Protein AF-A0A3B0CAL0-F1 (afdb_monomer_lite)

Sequence (131 aa):
MREYIKNNPVKLFFILTFIISWSGILMVANQTGIPASTEQFDKLLPIAMIPYLLGPSIAGFIMIGLTQGKKGFNELFRKLSKWRLGSSIYLITIFTVPILSFVALFILYQFSEVYIPDIVTTNDKTALILS

Structure (mmCIF, N/CA/C/O backbone):
data_AF-A0A3B0CAL0-F1
#
_entry.id   AF-A0A3B0CAL0-F1
#
loop_
_atom_site.group_PDB
_atom_site.id
_atom_site.type_symbol
_atom_site.label_atom_id
_atom_site.label_alt_id
_atom_site.label_comp_id
_atom_site.label_asym_id
_atom_site.label_entity_id
_atom_site.label_seq_id
_atom_site.pdbx_PDB_ins_code
_atom_site.Cartn_x
_atom_site.Cartn_y
_atom_site.Cartn_z
_atom_site.occupancy
_atom_site.B_iso_or_equiv
_atom_site.auth_seq_id
_atom_site.auth_comp_id
_atom_site.auth_asym_id
_atom_site.auth_atom_id
_atom_site.pdbx_PDB_model_num
ATOM 1 N N . MET A 1 1 ? -19.451 18.453 9.086 1.00 74.06 1 MET A N 1
ATOM 2 C CA . MET A 1 1 ? -18.200 17.791 8.629 1.00 74.06 1 MET A CA 1
ATOM 3 C C . MET A 1 1 ? -17.906 16.483 9.370 1.00 74.06 1 MET A C 1
ATOM 5 O O . MET A 1 1 ? -17.804 15.461 8.708 1.00 74.06 1 MET A O 1
ATOM 9 N N . ARG A 1 2 ? -17.822 16.459 10.713 1.00 80.19 2 ARG A N 1
ATOM 10 C CA . ARG A 1 2 ? -17.550 15.216 11.474 1.00 80.19 2 ARG A CA 1
ATOM 11 C C . ARG A 1 2 ? -18.572 14.089 11.256 1.00 80.19 2 ARG A C 1
ATOM 13 O O . ARG A 1 2 ? -18.163 12.942 11.124 1.00 80.19 2 ARG A O 1
ATOM 20 N N . GLU A 1 3 ? -19.867 14.396 11.187 1.00 87.69 3 GLU A N 1
ATOM 21 C CA . GLU A 1 3 ? -20.905 13.381 10.925 1.00 87.69 3 GLU A CA 1
ATOM 22 C C . GLU A 1 3 ? -20.784 12.756 9.535 1.00 87.69 3 GLU A C 1
ATOM 24 O O . GLU A 1 3 ? -20.837 11.539 9.401 1.00 87.69 3 GLU A O 1
ATOM 29 N N . TYR A 1 4 ? -20.521 13.565 8.506 1.00 91.19 4 TYR A N 1
ATOM 30 C CA . TYR A 1 4 ? -20.331 13.060 7.145 1.00 91.19 4 TYR A CA 1
ATOM 31 C C . TYR A 1 4 ? -19.169 12.062 7.058 1.00 91.19 4 TYR A C 1
ATOM 33 O O . TYR A 1 4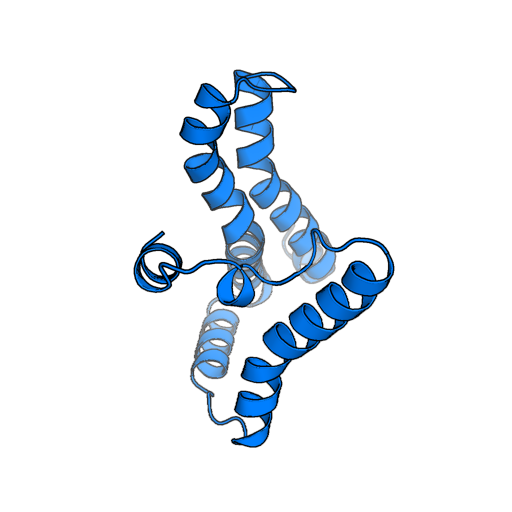 ? -19.300 11.027 6.405 1.00 91.19 4 TYR A O 1
ATOM 41 N N . ILE A 1 5 ? -18.064 12.342 7.762 1.00 91.19 5 ILE A N 1
ATOM 42 C CA . ILE A 1 5 ? -16.898 11.451 7.815 1.00 91.19 5 ILE A CA 1
ATOM 43 C C . ILE A 1 5 ? -17.254 10.112 8.463 1.00 91.19 5 ILE A C 1
ATOM 45 O O . ILE A 1 5 ? -16.875 9.059 7.955 1.00 91.19 5 ILE A O 1
ATOM 49 N N . LYS A 1 6 ? -18.014 10.147 9.562 1.00 87.75 6 LYS A N 1
ATOM 50 C CA . LYS A 1 6 ? -18.453 8.939 10.272 1.00 87.75 6 LYS A CA 1
ATOM 51 C C . LYS A 1 6 ? -19.462 8.109 9.481 1.00 87.75 6 LYS A C 1
ATOM 53 O O . LYS A 1 6 ? -19.441 6.891 9.601 1.00 87.75 6 LYS A O 1
ATOM 58 N N . ASN A 1 7 ? -20.292 8.751 8.662 1.00 94.19 7 ASN A N 1
ATOM 59 C CA . ASN A 1 7 ? -21.309 8.076 7.854 1.00 94.19 7 ASN A CA 1
ATOM 60 C C . ASN A 1 7 ? -20.760 7.546 6.518 1.00 94.19 7 ASN A C 1
ATOM 62 O O . ASN A 1 7 ? -21.387 6.693 5.902 1.00 94.19 7 ASN A O 1
ATOM 66 N N . ASN A 1 8 ? -19.592 8.023 6.066 1.00 95.50 8 ASN A N 1
ATOM 67 C CA . ASN A 1 8 ? -18.990 7.638 4.782 1.00 95.50 8 ASN A CA 1
ATOM 68 C C . ASN A 1 8 ? -17.501 7.228 4.878 1.00 95.50 8 ASN A C 1
ATOM 70 O O . ASN A 1 8 ? -16.710 7.620 4.012 1.00 95.50 8 ASN A O 1
ATOM 74 N N . PRO A 1 9 ? -17.069 6.449 5.889 1.00 93.62 9 PRO A N 1
ATOM 75 C CA . PRO A 1 9 ? -15.649 6.230 6.160 1.00 93.62 9 PRO A CA 1
ATOM 76 C C . PRO A 1 9 ? -14.942 5.480 5.026 1.00 93.62 9 PRO A C 1
ATOM 78 O O . PRO A 1 9 ? -13.819 5.819 4.671 1.00 93.62 9 PRO A O 1
ATOM 81 N N . VAL A 1 10 ? -15.619 4.509 4.406 1.00 95.94 10 VAL A N 1
ATOM 82 C CA . VAL A 1 10 ? -15.065 3.711 3.301 1.00 95.94 10 VAL A CA 1
ATOM 83 C C . VAL A 1 10 ? -14.882 4.560 2.044 1.00 95.94 10 VAL A C 1
ATOM 85 O O . VAL A 1 10 ? -13.811 4.562 1.445 1.00 95.94 10 VAL A O 1
ATOM 88 N N . LYS A 1 11 ? -15.904 5.337 1.667 1.00 97.38 11 LYS A N 1
ATOM 89 C CA . LYS A 1 11 ? -15.839 6.220 0.494 1.00 97.38 11 LYS A CA 1
ATOM 90 C C . LYS A 1 11 ? -14.708 7.239 0.636 1.00 97.38 11 LYS A C 1
ATOM 92 O O . LYS A 1 11 ? -13.930 7.430 -0.292 1.00 97.38 11 LYS A O 1
ATOM 97 N N . LEU A 1 12 ? -14.605 7.876 1.801 1.00 97.25 12 LEU A N 1
ATOM 98 C CA . LEU A 1 12 ? -13.563 8.867 2.065 1.00 97.25 12 LEU A CA 1
ATOM 99 C C . LEU A 1 12 ? -12.168 8.254 2.127 1.00 97.25 12 LEU A C 1
ATOM 101 O O . LEU A 1 12 ? -11.232 8.878 1.637 1.00 97.25 12 LEU A O 1
ATOM 105 N N . PHE A 1 13 ? -12.036 7.039 2.664 1.00 97.56 13 PHE A N 1
ATOM 106 C CA . PHE A 1 13 ? -10.787 6.288 2.607 1.00 97.56 13 PHE A CA 1
ATOM 107 C C . PHE A 1 13 ? -10.317 6.118 1.159 1.00 97.56 13 PHE A C 1
ATOM 109 O O . PHE A 1 13 ? -9.223 6.563 0.837 1.00 97.56 13 PHE A O 1
ATOM 116 N N . PHE A 1 14 ? -11.158 5.579 0.270 1.00 97.81 14 PHE A N 1
ATOM 117 C CA . PHE A 1 14 ? -10.768 5.364 -1.128 1.00 97.81 14 PHE A CA 1
ATOM 118 C C . PHE A 1 14 ? -10.461 6.664 -1.874 1.00 97.81 14 PHE A C 1
ATOM 120 O O . PHE A 1 14 ? -9.505 6.703 -2.643 1.00 97.81 14 PHE A O 1
ATOM 127 N N . ILE A 1 15 ? -11.219 7.737 -1.624 1.00 97.75 15 ILE A N 1
ATOM 128 C CA . ILE A 1 15 ? -10.936 9.056 -2.209 1.00 97.75 15 ILE A CA 1
ATOM 129 C C . ILE A 1 15 ? -9.562 9.562 -1.753 1.00 97.75 15 ILE A C 1
ATOM 131 O O . ILE A 1 15 ? -8.760 9.980 -2.584 1.00 97.75 15 ILE A O 1
ATOM 135 N N . LEU A 1 16 ? -9.267 9.501 -0.451 1.00 97.56 16 LEU A N 1
ATOM 136 C CA . LEU A 1 16 ? -7.970 9.918 0.087 1.00 97.56 16 LEU A CA 1
ATOM 137 C C . LEU A 1 16 ? -6.832 9.049 -0.448 1.00 97.56 16 LEU A C 1
ATOM 139 O O . LEU A 1 16 ? -5.813 9.586 -0.869 1.00 97.56 16 LEU A O 1
ATOM 143 N N . THR A 1 17 ? -7.008 7.728 -0.469 1.00 97.88 17 THR A N 1
ATOM 144 C CA . THR A 1 17 ? -6.031 6.796 -1.037 1.00 97.88 17 THR A CA 1
ATOM 145 C C . THR A 1 17 ? -5.748 7.129 -2.491 1.00 97.88 17 THR A C 1
ATOM 147 O O . THR A 1 17 ? -4.586 7.235 -2.857 1.00 97.88 17 THR A O 1
ATOM 150 N N . PHE A 1 18 ? -6.782 7.353 -3.303 1.00 96.88 18 PHE A N 1
ATOM 151 C CA . PHE A 1 18 ? -6.612 7.705 -4.708 1.00 96.88 18 PHE A CA 1
ATOM 152 C C . PHE A 1 18 ? -5.820 9.005 -4.864 1.00 96.88 18 PHE A C 1
ATOM 154 O O . PHE A 1 18 ? -4.811 9.024 -5.561 1.00 96.88 18 PHE A O 1
ATOM 161 N N . ILE A 1 19 ? -6.224 10.068 -4.164 1.00 96.62 19 ILE A N 1
ATOM 162 C CA . ILE A 1 19 ? -5.553 11.372 -4.240 1.00 96.62 19 ILE A CA 1
ATOM 163 C C . ILE A 1 19 ? -4.082 11.254 -3.831 1.00 96.62 19 ILE A C 1
ATOM 165 O O . ILE A 1 19 ? -3.211 11.762 -4.534 1.00 96.62 19 ILE A O 1
ATOM 169 N N . ILE A 1 20 ? -3.790 10.572 -2.720 1.00 96.31 20 ILE A N 1
ATOM 170 C CA . ILE A 1 20 ? -2.418 10.441 -2.226 1.00 96.31 20 ILE A CA 1
ATOM 171 C C . ILE A 1 20 ? -1.612 9.550 -3.171 1.00 96.31 20 ILE A C 1
ATOM 173 O O . ILE A 1 20 ? -0.587 10.000 -3.671 1.00 96.31 20 ILE A O 1
ATOM 177 N N . SER A 1 21 ? -2.079 8.340 -3.485 1.00 95.62 21 SER A N 1
ATOM 178 C CA . SER A 1 21 ? -1.329 7.392 -4.317 1.00 95.62 21 SER A CA 1
ATOM 179 C C . SER A 1 21 ? -1.031 7.920 -5.715 1.00 95.62 21 SER A C 1
ATOM 181 O O . SER A 1 21 ? 0.053 7.680 -6.240 1.00 95.62 21 SER A O 1
ATOM 183 N N . TRP A 1 22 ? -1.954 8.670 -6.314 1.00 94.69 22 TRP A N 1
ATOM 184 C CA . TRP A 1 22 ? -1.749 9.215 -7.654 1.00 94.69 22 TRP A CA 1
ATOM 185 C C . TRP A 1 22 ? -0.969 10.528 -7.670 1.00 94.69 22 TRP A C 1
ATOM 187 O O . TRP A 1 22 ? -0.413 10.871 -8.708 1.00 94.69 22 TRP A O 1
ATOM 197 N N . SER A 1 23 ? -0.868 11.245 -6.546 1.00 92.81 23 SER A N 1
ATOM 198 C CA . SER A 1 23 ? -0.214 12.562 -6.504 1.00 92.81 23 SER A CA 1
ATOM 199 C C . SER A 1 23 ? 1.224 12.553 -7.036 1.00 92.81 23 SER A C 1
ATOM 201 O O . SER A 1 23 ? 1.573 13.417 -7.836 1.00 92.81 23 SER A O 1
ATOM 203 N N . GLY A 1 24 ? 2.037 11.561 -6.657 1.00 87.69 24 GLY A N 1
ATOM 204 C CA . GLY A 1 24 ? 3.431 11.460 -7.099 1.00 87.69 24 GLY A CA 1
ATOM 205 C C . GLY A 1 24 ? 3.556 11.200 -8.597 1.00 87.69 24 GLY A C 1
ATOM 206 O O . GLY A 1 24 ? 4.294 11.898 -9.286 1.00 87.69 24 GLY A O 1
ATOM 207 N N . ILE A 1 25 ? 2.783 10.241 -9.115 1.00 86.44 25 ILE A N 1
ATOM 208 C CA . ILE A 1 25 ? 2.778 9.900 -10.545 1.00 86.44 25 ILE A CA 1
ATOM 209 C C . ILE A 1 25 ? 2.274 11.083 -11.376 1.00 86.44 25 ILE A C 1
ATOM 211 O O . ILE A 1 25 ? 2.884 11.420 -12.386 1.00 86.44 25 ILE A O 1
ATOM 215 N N . LEU A 1 26 ? 1.200 11.749 -10.942 1.00 89.00 26 LEU A N 1
ATOM 216 C CA . LEU A 1 26 ? 0.642 12.906 -11.644 1.00 89.00 26 LEU A CA 1
ATOM 217 C C . LEU A 1 26 ? 1.589 14.113 -11.614 1.00 89.00 26 LEU A C 1
ATOM 219 O O . LEU A 1 26 ? 1.697 14.816 -12.615 1.00 89.00 26 LEU A O 1
ATOM 223 N N . MET A 1 27 ? 2.309 14.338 -10.510 1.00 87.62 27 MET A N 1
ATOM 224 C CA . MET A 1 27 ? 3.346 15.373 -10.443 1.00 87.62 27 MET A CA 1
ATOM 225 C C . MET A 1 27 ? 4.478 15.105 -11.433 1.00 87.62 27 MET A C 1
ATOM 227 O O . MET A 1 27 ? 4.868 16.020 -12.157 1.00 87.62 27 MET A O 1
ATOM 231 N N . VAL A 1 28 ? 4.981 13.868 -11.488 1.00 85.44 28 VAL A N 1
ATOM 232 C CA . VAL A 1 28 ? 6.040 13.493 -12.434 1.00 85.44 28 VAL A CA 1
ATOM 233 C C . VAL A 1 28 ? 5.546 13.624 -13.868 1.00 85.44 28 VAL A C 1
ATOM 235 O O . VAL A 1 28 ? 6.168 14.334 -14.651 1.00 85.44 28 VAL A O 1
ATOM 238 N N . ALA A 1 29 ? 4.385 13.052 -14.188 1.00 85.50 29 ALA A N 1
ATOM 239 C CA . ALA A 1 29 ? 3.790 13.136 -15.518 1.00 85.50 29 ALA A CA 1
ATOM 240 C C . ALA A 1 29 ? 3.580 14.585 -15.989 1.00 85.50 29 ALA A C 1
ATOM 242 O O . ALA A 1 29 ? 3.789 14.889 -17.160 1.00 85.50 29 ALA A O 1
ATOM 243 N N . ASN A 1 30 ? 3.213 15.494 -15.083 1.00 85.75 30 ASN A N 1
ATOM 244 C CA . ASN A 1 30 ? 3.083 16.915 -15.397 1.00 85.75 30 ASN A CA 1
ATOM 245 C C . ASN A 1 30 ? 4.433 17.592 -15.702 1.00 85.75 30 ASN A C 1
ATOM 247 O O . ASN A 1 30 ? 4.474 18.533 -16.488 1.00 85.75 30 ASN A O 1
ATOM 251 N N . GLN A 1 31 ? 5.530 17.149 -15.082 1.00 83.94 31 GLN A N 1
ATOM 252 C CA . GLN A 1 31 ? 6.866 17.724 -15.287 1.00 83.94 31 GLN A CA 1
ATOM 253 C C . GLN A 1 31 ? 7.586 17.148 -16.510 1.00 83.94 31 GLN A C 1
ATOM 255 O O . GLN A 1 31 ? 8.323 17.871 -17.175 1.00 83.94 31 GLN A O 1
ATOM 260 N N . THR A 1 32 ? 7.397 15.861 -16.797 1.00 83.88 32 THR A N 1
ATOM 261 C CA . THR A 1 32 ? 8.145 15.143 -17.843 1.00 83.88 32 THR A CA 1
ATOM 262 C C . THR A 1 32 ? 7.331 14.869 -19.103 1.00 83.88 32 THR A C 1
ATOM 264 O O . THR A 1 32 ? 7.898 14.463 -20.112 1.00 83.88 32 THR A O 1
ATOM 267 N N . GLY A 1 33 ? 6.012 15.071 -19.064 1.00 76.31 33 GLY A N 1
ATOM 268 C CA . GLY A 1 33 ? 5.108 14.646 -20.127 1.00 76.31 33 GLY A CA 1
ATOM 269 C C . GLY A 1 33 ? 4.873 13.132 -20.131 1.00 76.31 33 GLY A C 1
ATOM 270 O O . GLY A 1 33 ? 5.453 12.380 -19.343 1.00 76.31 33 GLY A O 1
ATOM 271 N N . ILE A 1 34 ? 3.982 12.686 -21.021 1.00 75.75 34 ILE A N 1
ATOM 272 C CA . ILE A 1 34 ? 3.671 11.269 -21.242 1.00 75.75 34 ILE A CA 1
ATOM 273 C C . ILE A 1 34 ? 3.876 10.965 -22.740 1.00 75.75 34 ILE A C 1
ATOM 275 O O . ILE A 1 34 ? 3.122 11.505 -23.551 1.00 75.75 34 ILE A O 1
ATOM 279 N N . PRO A 1 35 ? 4.846 10.108 -23.123 1.00 67.50 35 PRO A N 1
ATOM 280 C CA . PRO A 1 35 ? 5.798 9.408 -22.258 1.00 67.50 35 PRO A CA 1
ATOM 281 C C . PRO A 1 35 ? 6.973 10.303 -21.825 1.00 67.50 35 PRO A C 1
ATOM 283 O O . PRO A 1 35 ? 7.473 11.110 -22.604 1.00 67.50 35 PRO A O 1
ATOM 286 N N . ALA A 1 36 ? 7.427 10.123 -20.583 1.00 72.81 36 ALA A N 1
ATOM 287 C CA . ALA A 1 36 ? 8.682 10.688 -20.091 1.00 72.81 36 ALA A CA 1
ATOM 288 C C . ALA A 1 36 ? 9.883 10.022 -20.786 1.00 72.81 36 ALA A C 1
ATOM 290 O O . ALA A 1 36 ? 9.782 8.865 -21.207 1.00 72.81 36 ALA A O 1
ATOM 291 N N . SER A 1 37 ? 11.035 10.698 -20.861 1.00 81.25 37 SER A N 1
ATOM 292 C CA . SER A 1 37 ? 12.272 10.009 -21.249 1.00 81.25 37 SER A CA 1
ATOM 293 C C . SER A 1 37 ? 12.687 9.002 -20.169 1.00 81.25 37 SER A C 1
ATOM 295 O O . SER A 1 37 ? 12.418 9.207 -18.983 1.00 81.25 37 SER A O 1
ATOM 297 N N . THR A 1 38 ? 13.362 7.922 -20.566 1.00 78.75 38 THR A N 1
ATOM 298 C CA . THR A 1 38 ? 13.781 6.841 -19.656 1.00 78.75 38 THR A CA 1
ATOM 299 C C . THR A 1 38 ? 14.636 7.369 -18.501 1.00 78.75 38 THR A C 1
ATOM 301 O O . THR A 1 38 ? 14.374 7.064 -17.345 1.00 78.75 38 THR A O 1
ATOM 304 N N . GLU A 1 39 ? 15.576 8.272 -18.795 1.00 82.12 39 GLU A N 1
ATOM 305 C CA . GLU A 1 39 ? 16.460 8.884 -17.793 1.00 82.12 39 GLU A CA 1
ATOM 306 C C . GLU A 1 39 ? 15.699 9.749 -16.770 1.00 82.12 39 GLU A C 1
ATOM 308 O O . GLU A 1 39 ? 15.986 9.727 -15.571 1.00 82.12 39 GLU A O 1
ATOM 313 N N . GLN A 1 40 ? 14.693 10.507 -17.223 1.00 78.25 40 GLN A N 1
ATOM 314 C CA . GLN A 1 40 ? 13.853 11.312 -16.332 1.00 78.25 40 GLN A CA 1
ATOM 315 C C . GLN A 1 40 ? 12.947 10.435 -15.470 1.00 78.25 40 GLN A C 1
ATOM 317 O O . GLN A 1 40 ? 12.746 10.730 -14.288 1.00 78.25 40 GLN A O 1
ATOM 322 N N . PHE A 1 41 ? 12.414 9.363 -16.054 1.00 76.12 41 PHE A N 1
ATOM 323 C CA . PHE A 1 41 ? 11.573 8.409 -15.353 1.00 76.12 41 PHE A CA 1
ATOM 324 C C . PHE A 1 41 ? 12.352 7.706 -14.240 1.00 76.12 41 PHE A C 1
ATOM 326 O O . PHE A 1 41 ? 11.919 7.756 -13.093 1.00 76.12 41 PHE A O 1
ATOM 333 N N . ASP A 1 42 ? 13.539 7.170 -14.528 1.00 82.12 42 ASP A N 1
ATOM 334 C CA . ASP A 1 42 ? 14.366 6.458 -13.544 1.00 82.12 42 ASP A CA 1
ATOM 335 C C . ASP A 1 42 ? 14.751 7.345 -12.354 1.00 82.12 42 ASP A C 1
ATOM 337 O O . ASP A 1 42 ? 14.745 6.909 -11.201 1.00 82.12 42 ASP A O 1
ATOM 341 N N . LYS A 1 43 ? 15.019 8.629 -12.608 1.00 86.25 43 LYS A N 1
ATOM 342 C CA . LYS A 1 43 ? 15.365 9.592 -11.558 1.00 86.25 43 LYS A CA 1
ATOM 343 C C . LYS A 1 43 ? 14.179 9.963 -10.665 1.00 86.25 43 LYS A C 1
ATOM 345 O O . LYS A 1 43 ? 14.360 10.194 -9.468 1.00 86.25 43 LYS A O 1
ATOM 350 N N . LEU A 1 44 ? 12.980 10.080 -11.233 1.00 84.38 44 LEU A N 1
ATOM 351 C CA . LEU A 1 44 ? 11.796 10.592 -10.533 1.00 84.38 44 LEU A CA 1
ATOM 352 C C . LEU A 1 44 ? 10.891 9.485 -9.979 1.00 84.38 44 LEU A C 1
ATOM 354 O O . LEU A 1 44 ? 10.125 9.736 -9.044 1.00 84.38 44 LEU A O 1
ATOM 358 N N . LEU A 1 45 ? 11.001 8.263 -10.502 1.00 83.19 45 LEU A N 1
ATOM 359 C CA . LEU A 1 45 ? 10.210 7.110 -10.088 1.00 83.19 45 LEU A CA 1
ATOM 360 C C . LEU A 1 45 ? 10.315 6.825 -8.583 1.00 83.19 45 LEU A C 1
ATOM 362 O O . LEU A 1 45 ? 9.261 6.669 -7.966 1.00 83.19 45 LEU A O 1
ATOM 366 N N . PRO A 1 46 ? 11.502 6.830 -7.937 1.00 87.31 46 PRO A N 1
ATOM 367 C CA . PRO A 1 46 ? 11.584 6.592 -6.496 1.00 87.31 46 PRO A CA 1
ATOM 368 C C . PRO A 1 46 ? 10.755 7.595 -5.686 1.00 87.31 46 PRO A C 1
ATOM 370 O O . PRO A 1 46 ? 10.082 7.220 -4.730 1.00 87.31 46 PRO A O 1
ATOM 373 N N . ILE A 1 47 ? 10.745 8.865 -6.104 1.00 84.88 47 ILE A N 1
ATOM 374 C CA . ILE A 1 47 ? 9.989 9.933 -5.440 1.00 84.88 47 ILE A CA 1
ATOM 375 C C . ILE A 1 47 ? 8.488 9.758 -5.687 1.00 84.88 47 ILE A C 1
ATOM 377 O O . ILE A 1 47 ? 7.700 9.870 -4.750 1.00 84.88 47 ILE A O 1
ATOM 381 N N . ALA A 1 48 ? 8.082 9.437 -6.919 1.00 87.12 48 ALA A N 1
ATOM 382 C CA . ALA A 1 48 ? 6.684 9.168 -7.257 1.00 87.12 48 ALA A CA 1
ATOM 383 C C . ALA A 1 48 ? 6.129 7.918 -6.557 1.00 87.12 48 ALA A C 1
ATOM 385 O O . ALA A 1 48 ? 4.939 7.865 -6.237 1.00 87.12 48 ALA A O 1
ATOM 386 N N . MET A 1 49 ? 6.985 6.930 -6.291 1.00 90.38 49 MET A N 1
ATOM 387 C CA . MET A 1 49 ? 6.610 5.678 -5.640 1.00 90.38 49 MET A CA 1
ATOM 388 C C . MET A 1 49 ? 6.307 5.838 -4.152 1.00 90.38 49 MET A C 1
ATOM 390 O O . MET A 1 49 ? 5.472 5.101 -3.636 1.00 90.38 49 MET A O 1
ATOM 394 N N . ILE A 1 50 ? 6.903 6.812 -3.455 1.00 92.31 50 ILE A N 1
ATOM 395 C CA . ILE A 1 50 ? 6.627 7.045 -2.027 1.00 92.31 50 ILE A CA 1
ATOM 396 C C . ILE A 1 50 ? 5.125 7.258 -1.766 1.00 92.31 50 ILE A C 1
ATOM 398 O O . ILE A 1 50 ? 4.538 6.471 -1.019 1.00 92.31 50 ILE A O 1
ATOM 402 N N . PRO A 1 51 ? 4.459 8.270 -2.356 1.00 92.44 51 PRO A N 1
ATOM 403 C CA . PRO A 1 51 ? 3.033 8.463 -2.138 1.00 92.44 51 PRO A CA 1
ATOM 404 C C . PRO A 1 51 ? 2.206 7.332 -2.756 1.00 92.44 51 PRO A C 1
ATOM 406 O O . PRO A 1 51 ? 1.206 6.943 -2.158 1.00 92.44 51 PRO A O 1
ATOM 409 N N . TYR A 1 52 ? 2.637 6.751 -3.883 1.00 91.88 52 TYR A N 1
ATOM 410 C CA . TYR A 1 52 ? 1.963 5.615 -4.517 1.00 91.88 52 TYR A CA 1
ATOM 411 C C . TYR A 1 52 ? 1.821 4.421 -3.565 1.00 91.88 52 TYR A C 1
ATOM 413 O O . TYR A 1 52 ? 0.706 3.949 -3.328 1.00 91.88 52 TYR A O 1
ATOM 421 N N . LEU A 1 53 ? 2.933 3.999 -2.958 1.00 94.19 53 LEU A N 1
ATOM 422 C CA . LEU A 1 53 ? 3.011 2.855 -2.050 1.00 94.19 53 LEU A CA 1
ATOM 423 C C . LEU A 1 53 ? 2.418 3.162 -0.673 1.00 94.19 53 LEU A C 1
ATOM 425 O O . LEU A 1 53 ? 1.750 2.317 -0.079 1.00 94.19 53 LEU A O 1
ATOM 429 N N . LEU A 1 54 ? 2.650 4.368 -0.147 1.00 95.81 54 LEU A N 1
ATOM 430 C CA . LEU A 1 54 ? 2.205 4.733 1.199 1.00 95.81 54 LEU A CA 1
ATOM 431 C C . LEU A 1 54 ? 0.779 5.290 1.239 1.00 95.81 54 LEU A C 1
ATOM 433 O O . LEU A 1 54 ? 0.210 5.392 2.326 1.00 95.81 54 LEU A O 1
ATOM 437 N N . GLY A 1 55 ? 0.180 5.628 0.098 1.00 95.62 55 GLY A N 1
ATOM 438 C CA . GLY A 1 55 ? -1.127 6.280 0.017 1.00 95.62 55 GLY A CA 1
ATOM 439 C C . GLY A 1 55 ? -2.246 5.574 0.785 1.00 95.62 55 GLY A C 1
ATOM 440 O O . GLY A 1 55 ? -2.918 6.240 1.581 1.00 95.62 55 GLY A O 1
ATOM 441 N N . PRO A 1 56 ? -2.427 4.243 0.664 1.00 96.44 56 PRO A N 1
ATOM 442 C CA . PRO A 1 56 ? -3.415 3.516 1.460 1.00 96.44 56 PRO A CA 1
ATOM 443 C C . PRO A 1 56 ? -3.124 3.578 2.965 1.00 96.44 56 PRO A C 1
ATOM 445 O O . PRO A 1 56 ? -4.041 3.781 3.760 1.00 96.44 56 PRO A O 1
ATOM 448 N N . SER A 1 57 ? -1.856 3.463 3.367 1.00 96.88 57 SER A N 1
ATOM 449 C CA . SER A 1 57 ? -1.440 3.516 4.775 1.00 96.88 57 SER A CA 1
ATOM 450 C C . SER A 1 57 ? -1.676 4.899 5.385 1.00 96.88 57 SER A C 1
ATOM 452 O O . SER A 1 57 ? -2.264 5.007 6.462 1.00 96.88 57 SER A O 1
ATOM 454 N N . ILE A 1 58 ? -1.284 5.968 4.682 1.00 97.38 58 ILE A N 1
ATOM 455 C CA . ILE A 1 58 ? -1.494 7.358 5.109 1.00 97.38 58 ILE A CA 1
ATOM 456 C C . ILE A 1 58 ? -2.996 7.651 5.213 1.00 97.38 58 ILE A C 1
ATOM 458 O O . ILE A 1 58 ? -3.457 8.128 6.252 1.00 97.38 58 ILE A O 1
ATOM 462 N N . ALA A 1 59 ? -3.777 7.306 4.184 1.00 97.75 59 ALA A N 1
ATOM 463 C CA . ALA A 1 59 ? -5.231 7.459 4.199 1.00 97.75 59 ALA A CA 1
ATOM 464 C C . ALA A 1 59 ? -5.873 6.675 5.356 1.00 97.75 59 ALA A C 1
ATOM 466 O O . ALA A 1 59 ? -6.743 7.197 6.052 1.00 97.75 59 ALA A O 1
ATOM 467 N N . GLY A 1 60 ? -5.408 5.450 5.610 1.00 96.62 60 GLY A N 1
ATOM 468 C CA . GLY A 1 60 ? -5.863 4.611 6.714 1.00 96.62 60 GLY A CA 1
ATOM 469 C C . GLY A 1 60 ? -5.624 5.261 8.074 1.00 96.62 60 GLY A C 1
ATOM 470 O O . GLY A 1 60 ? -6.556 5.372 8.870 1.00 96.62 60 GLY A O 1
ATOM 471 N N . PHE A 1 61 ? -4.414 5.763 8.332 1.00 97.25 61 PHE A N 1
ATOM 472 C CA . PHE A 1 61 ? -4.099 6.455 9.584 1.00 97.25 61 PHE A CA 1
ATOM 473 C C . PHE A 1 61 ? -4.908 7.743 9.772 1.00 97.25 61 PHE A C 1
ATOM 475 O O . PHE A 1 61 ? -5.428 7.979 10.867 1.00 97.25 61 PHE A O 1
ATOM 482 N N . ILE A 1 62 ? -5.077 8.543 8.714 1.00 96.88 62 ILE A N 1
ATOM 483 C CA . ILE A 1 62 ? -5.935 9.736 8.737 1.00 96.88 62 ILE A CA 1
ATOM 484 C C . ILE A 1 62 ? -7.368 9.338 9.106 1.00 96.88 62 ILE A C 1
ATOM 486 O O . ILE A 1 62 ? -7.952 9.897 10.037 1.00 96.88 62 ILE A O 1
ATOM 490 N N . MET A 1 63 ? -7.928 8.328 8.436 1.00 97.00 63 MET A N 1
ATOM 491 C CA . MET A 1 63 ? -9.300 7.885 8.677 1.00 97.00 63 MET A CA 1
ATOM 492 C C . MET A 1 63 ? -9.490 7.283 10.072 1.00 97.00 63 MET A C 1
ATOM 494 O O . MET A 1 63 ? -10.507 7.567 10.707 1.00 97.00 63 MET A O 1
ATOM 498 N N . ILE A 1 64 ? -8.517 6.532 10.600 1.00 96.44 64 ILE A N 1
ATOM 499 C CA . ILE A 1 64 ? -8.527 6.049 11.991 1.00 96.44 64 ILE A CA 1
ATOM 500 C C . ILE A 1 64 ? -8.575 7.234 12.959 1.00 96.44 64 ILE A C 1
ATOM 502 O O . ILE A 1 64 ? -9.426 7.261 13.850 1.00 96.44 64 ILE A O 1
ATOM 506 N N . GLY A 1 65 ? -7.726 8.246 12.763 1.00 95.56 65 GLY A N 1
ATOM 507 C CA . GLY A 1 65 ? -7.715 9.448 13.596 1.00 95.56 65 GLY A CA 1
ATOM 508 C C . GLY A 1 65 ? -9.045 10.202 13.578 1.00 95.56 65 GLY A C 1
ATOM 509 O O . GLY A 1 65 ? -9.548 10.584 14.635 1.00 95.56 65 GLY A O 1
ATOM 510 N N . LEU A 1 66 ? -9.650 10.358 12.398 1.00 95.00 66 LEU A N 1
ATOM 511 C CA . LEU A 1 66 ? -10.898 11.105 12.218 1.00 95.00 66 LEU A CA 1
ATOM 512 C C . LEU A 1 66 ? -12.146 10.359 12.714 1.00 95.00 66 LEU A C 1
ATOM 514 O O . LEU A 1 66 ? -13.106 11.001 13.149 1.00 95.00 66 LEU A O 1
ATOM 518 N N . THR A 1 67 ? -12.159 9.025 12.648 1.00 94.56 67 THR A N 1
ATOM 519 C CA . THR A 1 67 ? -13.347 8.213 12.976 1.00 94.56 67 THR A CA 1
ATOM 520 C C . THR A 1 67 ? -13.287 7.582 14.366 1.00 94.56 67 THR A C 1
ATOM 522 O O . THR A 1 67 ? -14.300 7.564 15.066 1.00 94.56 67 THR A O 1
ATOM 525 N N . GLN A 1 68 ? -12.113 7.102 14.785 1.00 93.00 68 GLN A N 1
ATOM 526 C CA . GLN A 1 68 ? -11.917 6.284 15.990 1.00 93.00 68 GLN A CA 1
ATOM 527 C C . GLN A 1 68 ? -10.968 6.927 17.018 1.00 93.00 68 GLN A C 1
ATOM 529 O O . GLN A 1 68 ? -10.968 6.542 18.192 1.00 93.00 68 GLN A O 1
ATOM 534 N N . GLY A 1 69 ? -10.159 7.908 16.606 1.00 93.88 69 GLY A N 1
ATOM 535 C CA . GLY A 1 69 ? -9.191 8.591 17.464 1.00 93.88 69 GLY A CA 1
ATOM 536 C C . GLY A 1 69 ? -8.171 7.632 18.094 1.00 93.88 69 GLY A C 1
ATOM 537 O O . GLY A 1 69 ? -7.841 6.585 17.537 1.00 93.88 69 GLY A O 1
ATOM 538 N N . LYS A 1 70 ? -7.683 7.963 19.299 1.00 94.75 70 LYS A N 1
ATOM 539 C CA . LYS A 1 70 ? -6.635 7.196 20.009 1.00 94.75 70 LYS A CA 1
ATOM 540 C C . LYS A 1 70 ? -6.986 5.715 20.214 1.00 94.75 70 LYS A C 1
ATOM 542 O O . LYS A 1 70 ? -6.102 4.864 20.166 1.00 94.75 70 LYS A O 1
ATOM 547 N N . LYS A 1 71 ? -8.270 5.396 20.424 1.00 96.19 71 LYS A N 1
ATOM 548 C CA . LYS A 1 71 ? -8.727 4.008 20.610 1.00 96.19 71 LYS A CA 1
ATOM 549 C C . LYS A 1 71 ? -8.487 3.159 19.357 1.00 96.19 71 LYS A C 1
ATOM 551 O O . LYS A 1 71 ? -8.031 2.028 19.495 1.00 96.19 71 LYS A O 1
ATOM 556 N N . GLY A 1 72 ? -8.717 3.716 18.166 1.00 95.19 72 GLY A N 1
ATOM 557 C CA . GLY A 1 72 ? -8.502 3.009 16.901 1.00 95.19 72 GLY A CA 1
ATOM 558 C C . GLY A 1 72 ? -7.033 2.670 16.644 1.00 95.19 72 GLY A C 1
ATOM 559 O O . GLY A 1 72 ? -6.718 1.546 16.264 1.00 95.19 72 GLY A O 1
ATOM 560 N N . PHE A 1 73 ? -6.111 3.591 16.947 1.00 96.38 73 PHE A N 1
ATOM 561 C CA . PHE A 1 73 ? -4.673 3.309 16.845 1.00 96.38 73 PHE A CA 1
ATOM 562 C C . PHE A 1 73 ? -4.235 2.202 17.809 1.00 96.38 73 PHE A C 1
ATOM 564 O O . PHE A 1 73 ? -3.552 1.266 17.398 1.00 96.38 73 PHE A O 1
ATOM 571 N N . ASN A 1 74 ? -4.668 2.257 19.074 1.00 95.81 74 ASN A N 1
ATOM 572 C CA . ASN A 1 74 ? -4.372 1.200 20.046 1.00 95.81 74 ASN A CA 1
ATOM 573 C C . ASN A 1 74 ? -4.890 -0.165 19.572 1.00 95.81 74 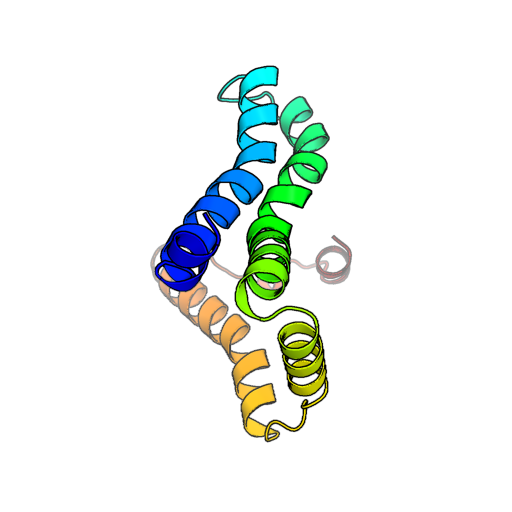ASN A C 1
ATOM 575 O O . ASN A 1 74 ? -4.221 -1.182 19.748 1.00 95.81 74 ASN A O 1
ATOM 579 N N . GLU A 1 75 ? -6.078 -0.200 18.965 1.00 95.25 75 GLU A N 1
ATOM 580 C CA . GLU A 1 75 ? -6.633 -1.426 18.404 1.00 95.25 75 GLU A CA 1
ATOM 581 C C . GLU A 1 75 ? -5.812 -1.948 17.220 1.00 95.25 75 GLU A C 1
ATOM 583 O O . GLU A 1 75 ? -5.531 -3.148 17.178 1.00 95.25 75 GLU A O 1
ATOM 588 N N . LEU A 1 76 ? -5.394 -1.070 16.301 1.00 94.12 76 LEU A N 1
ATOM 589 C CA . LEU A 1 76 ? -4.530 -1.420 15.173 1.00 94.12 76 LEU A CA 1
ATOM 590 C C . LEU A 1 76 ? -3.219 -2.046 15.660 1.00 94.12 76 LEU A C 1
ATOM 592 O O . LEU A 1 76 ? -2.901 -3.168 15.274 1.00 94.12 76 LEU A O 1
ATOM 596 N N . PHE A 1 77 ? -2.493 -1.379 16.560 1.00 94.44 77 PHE A N 1
ATOM 597 C CA . PHE A 1 77 ? -1.219 -1.896 17.072 1.00 94.44 77 PHE A CA 1
ATOM 598 C C . PHE A 1 77 ? -1.390 -3.200 17.859 1.00 94.44 77 PHE A C 1
ATOM 600 O O . PHE A 1 77 ? -0.575 -4.111 17.730 1.00 94.44 77 PHE A O 1
ATOM 607 N N . ARG A 1 78 ? -2.491 -3.346 18.606 1.00 94.12 78 ARG A N 1
ATOM 608 C CA . ARG A 1 78 ? -2.838 -4.604 19.283 1.00 94.12 78 ARG A CA 1
ATOM 609 C C . ARG A 1 78 ? -3.135 -5.740 18.301 1.00 94.12 78 ARG A C 1
ATOM 611 O O . ARG A 1 78 ? -2.913 -6.898 18.638 1.00 94.12 78 ARG A O 1
ATOM 618 N N . LYS A 1 79 ? -3.694 -5.448 17.125 1.00 90.00 79 LYS A N 1
ATOM 619 C CA . LYS A 1 79 ? -3.911 -6.448 16.067 1.00 90.00 79 LYS A CA 1
ATOM 620 C C . LYS A 1 79 ? -2.592 -6.819 15.391 1.00 90.00 79 LYS A C 1
ATOM 622 O O . LYS A 1 79 ? -2.344 -8.002 15.205 1.00 90.00 79 LYS A O 1
ATOM 627 N N . LEU A 1 80 ? -1.729 -5.841 15.113 1.00 89.88 80 LEU A N 1
ATOM 628 C CA . LEU A 1 80 ? -0.411 -6.070 14.510 1.00 89.88 80 LEU A CA 1
ATOM 629 C C . LEU A 1 80 ? 0.517 -6.909 15.401 1.00 89.88 80 LEU A C 1
ATOM 631 O O . LEU A 1 80 ? 1.291 -7.709 14.888 1.00 89.88 80 LEU A O 1
ATOM 635 N N . SER A 1 81 ? 0.411 -6.791 16.728 1.00 89.69 81 SER A N 1
ATOM 636 C CA . SER A 1 81 ? 1.198 -7.609 17.661 1.00 89.69 81 SER A CA 1
ATOM 637 C C . SER A 1 81 ? 0.712 -9.060 17.793 1.00 89.69 81 SER A C 1
ATOM 639 O O . SER A 1 81 ? 1.400 -9.895 18.385 1.00 89.69 81 SER A O 1
ATOM 641 N N . LYS A 1 82 ? -0.456 -9.404 17.234 1.00 85.75 82 LYS A N 1
ATOM 642 C CA . LYS A 1 82 ? -0.968 -10.779 17.207 1.00 85.75 82 LYS A CA 1
ATOM 643 C C . LYS A 1 82 ? -0.478 -11.496 15.951 1.00 85.75 82 LYS A C 1
ATOM 645 O O . LYS A 1 82 ? -1.146 -11.497 14.927 1.00 85.75 82 LYS A O 1
ATOM 650 N N . TRP A 1 83 ? 0.673 -12.153 16.067 1.00 76.31 83 TRP A N 1
ATOM 651 C CA . TRP A 1 83 ? 1.353 -12.819 14.946 1.00 76.31 83 TRP A CA 1
ATOM 652 C C . TRP A 1 83 ? 1.256 -14.355 14.950 1.00 76.31 83 TRP A C 1
ATOM 654 O O . TRP A 1 83 ? 1.864 -15.042 14.133 1.00 76.31 83 TRP A O 1
ATOM 664 N N . ARG A 1 84 ? 0.497 -14.939 15.884 1.00 76.38 84 ARG A N 1
ATOM 665 C CA . ARG A 1 84 ? 0.381 -16.400 16.013 1.00 76.38 84 ARG A CA 1
ATOM 666 C C . ARG A 1 84 ? -0.647 -16.965 15.037 1.00 76.38 84 ARG A C 1
ATOM 668 O O . ARG A 1 84 ? -1.760 -17.306 15.424 1.00 76.38 84 ARG A O 1
ATOM 675 N N . LEU A 1 85 ? -0.257 -17.040 13.773 1.00 80.44 85 LEU A N 1
ATOM 676 C CA . LEU A 1 85 ? -0.932 -17.842 12.757 1.00 80.44 85 LEU A CA 1
ATOM 677 C C . LEU A 1 85 ? -0.371 -19.276 12.803 1.00 80.44 85 LEU A C 1
ATOM 679 O O . LEU A 1 85 ? 0.782 -19.479 13.186 1.00 80.44 85 LEU A O 1
ATOM 683 N N . GLY A 1 86 ? -1.184 -20.284 12.476 1.00 86.12 86 GLY A N 1
ATOM 684 C CA . GLY A 1 86 ? -0.716 -21.675 12.414 1.00 86.12 86 GLY A CA 1
ATOM 685 C C . GLY A 1 86 ? 0.388 -21.849 11.363 1.00 86.12 86 GLY A C 1
ATOM 686 O O . GLY A 1 86 ? 0.382 -21.153 10.347 1.00 86.12 86 GLY A O 1
ATOM 687 N N . SER A 1 87 ? 1.317 -22.787 11.575 1.00 86.06 87 SER A N 1
ATOM 688 C CA . SER A 1 87 ? 2.446 -23.057 10.662 1.00 86.06 87 SER A CA 1
ATOM 689 C C . SER A 1 87 ? 2.010 -23.279 9.207 1.00 86.06 87 SER A C 1
ATOM 691 O O . SER A 1 87 ? 2.680 -22.823 8.283 1.00 86.06 87 SER A O 1
ATOM 693 N N . SER A 1 88 ? 0.843 -23.892 8.993 1.00 89.75 88 SER A N 1
ATOM 694 C CA . SER A 1 88 ? 0.248 -24.098 7.668 1.00 89.75 88 SER A CA 1
ATOM 695 C C . SER A 1 88 ? 0.011 -22.796 6.895 1.00 89.75 88 SER A C 1
ATOM 697 O O . SER A 1 88 ? 0.204 -22.772 5.685 1.00 89.75 88 SER A O 1
ATOM 699 N N . ILE A 1 89 ? -0.359 -21.701 7.569 1.00 90.56 89 ILE A N 1
ATOM 700 C CA . ILE A 1 89 ? -0.626 -20.409 6.913 1.00 90.56 89 ILE A CA 1
ATOM 701 C C . ILE A 1 89 ? 0.670 -19.805 6.367 1.00 90.56 89 ILE A C 1
ATOM 703 O O . ILE A 1 89 ? 0.672 -19.242 5.272 1.00 90.56 89 ILE A O 1
ATOM 707 N N . TYR A 1 90 ? 1.781 -19.964 7.089 1.00 89.50 90 TYR A N 1
ATOM 708 C CA . TYR A 1 90 ? 3.089 -19.521 6.612 1.00 89.50 90 TYR A CA 1
ATOM 709 C C . TYR A 1 90 ? 3.521 -20.289 5.368 1.00 89.50 90 TYR A C 1
ATOM 711 O O . TYR A 1 90 ? 3.924 -19.665 4.391 1.00 89.50 90 TYR A O 1
ATOM 719 N N . LEU A 1 91 ? 3.373 -21.618 5.374 1.00 92.81 91 LEU A N 1
ATOM 720 C CA . LEU A 1 91 ? 3.680 -22.446 4.206 1.00 92.81 91 LEU A CA 1
ATOM 721 C C . LEU A 1 91 ? 2.832 -22.022 3.005 1.00 92.81 91 LEU A C 1
ATOM 723 O O . LEU A 1 91 ? 3.384 -21.711 1.957 1.00 92.81 91 LEU A O 1
ATOM 727 N N . ILE A 1 92 ? 1.510 -21.919 3.171 1.00 94.94 92 ILE A N 1
ATOM 728 C CA . ILE A 1 92 ? 0.614 -21.470 2.097 1.00 94.94 92 ILE A CA 1
ATOM 729 C C . ILE A 1 92 ? 1.078 -20.118 1.549 1.00 94.94 92 ILE A C 1
ATOM 731 O O . ILE A 1 92 ? 1.233 -19.974 0.341 1.00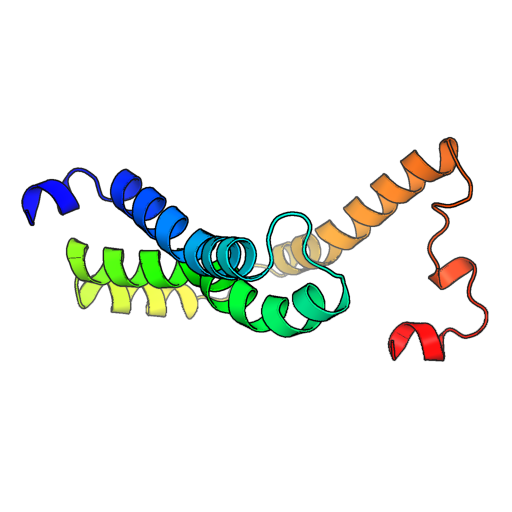 94.94 92 ILE A O 1
ATOM 735 N N . THR A 1 93 ? 1.365 -19.146 2.415 1.00 91.50 93 THR A N 1
ATOM 736 C CA . THR A 1 93 ? 1.761 -17.793 1.992 1.00 91.50 93 THR A CA 1
ATOM 737 C C . THR A 1 93 ? 3.090 -17.792 1.232 1.00 91.50 93 THR A C 1
ATOM 739 O O . THR A 1 93 ? 3.181 -17.180 0.171 1.00 91.50 93 THR A O 1
ATOM 742 N N . ILE A 1 94 ? 4.101 -18.510 1.735 1.00 94.81 94 ILE A N 1
ATOM 743 C CA . ILE A 1 94 ? 5.430 -18.604 1.110 1.00 94.81 94 ILE A CA 1
ATOM 744 C C . ILE A 1 94 ? 5.350 -19.313 -0.242 1.00 94.81 94 ILE A C 1
ATOM 746 O O . ILE A 1 94 ? 6.004 -18.883 -1.186 1.00 94.81 94 ILE A O 1
ATOM 750 N N . PHE A 1 95 ? 4.545 -20.371 -0.355 1.00 95.94 95 PHE A N 1
ATOM 751 C CA . PHE A 1 95 ? 4.450 -21.169 -1.578 1.00 95.94 95 PHE A CA 1
ATOM 752 C C . PHE A 1 95 ? 3.447 -20.627 -2.601 1.00 95.94 95 PHE A C 1
ATOM 754 O O . PHE A 1 95 ? 3.561 -20.971 -3.773 1.00 95.94 95 PHE A O 1
ATOM 761 N N . THR A 1 96 ? 2.515 -19.750 -2.215 1.00 95.38 96 THR A N 1
ATOM 762 C CA . THR A 1 96 ? 1.509 -19.202 -3.144 1.00 95.38 96 THR A CA 1
ATOM 763 C C . THR A 1 96 ? 2.163 -18.499 -4.332 1.00 95.38 96 THR A C 1
ATOM 765 O O . THR A 1 96 ? 1.838 -18.812 -5.473 1.00 95.38 96 THR A O 1
ATOM 768 N N . VAL A 1 97 ? 3.107 -17.583 -4.087 1.00 93.69 97 VAL A N 1
ATOM 769 C CA . VAL A 1 97 ? 3.761 -16.828 -5.170 1.00 93.69 97 VAL A CA 1
ATOM 770 C C . VAL A 1 97 ? 4.622 -17.738 -6.059 1.00 93.69 97 VAL A C 1
ATOM 772 O O . VAL A 1 97 ? 4.383 -17.740 -7.264 1.00 93.69 97 VAL A O 1
ATOM 775 N N . PRO A 1 98 ? 5.547 -18.568 -5.532 1.00 92.38 98 PRO A N 1
ATOM 776 C CA . PRO A 1 98 ? 6.327 -19.492 -6.357 1.00 92.38 98 PRO A CA 1
ATOM 777 C C . PRO A 1 98 ? 5.473 -20.451 -7.188 1.00 92.38 98 PRO A C 1
ATOM 779 O O . PRO A 1 98 ? 5.766 -20.653 -8.363 1.00 92.38 98 PRO A O 1
ATOM 782 N N . ILE A 1 99 ? 4.408 -21.020 -6.609 1.00 95.81 99 ILE A N 1
ATOM 783 C CA . ILE A 1 99 ? 3.521 -21.945 -7.324 1.00 95.81 99 ILE A CA 1
ATOM 784 C C . ILE A 1 99 ? 2.785 -21.213 -8.445 1.00 95.81 99 ILE A C 1
ATOM 786 O O . ILE A 1 99 ? 2.763 -21.707 -9.569 1.00 95.81 99 ILE A O 1
ATOM 790 N N . LEU A 1 100 ? 2.211 -20.037 -8.175 1.00 96.31 100 LEU A N 1
ATOM 791 C CA . LEU A 1 100 ? 1.516 -19.258 -9.201 1.00 96.31 100 LEU A CA 1
ATOM 792 C C . LEU A 1 100 ? 2.461 -18.839 -10.328 1.00 96.31 100 LEU A C 1
ATOM 794 O O . LEU A 1 100 ? 2.110 -19.000 -11.495 1.00 96.31 100 LEU A O 1
ATOM 798 N N . SER A 1 101 ? 3.662 -18.364 -9.994 1.00 92.75 101 SER A N 1
ATOM 799 C CA . SER A 1 101 ? 4.684 -18.016 -10.983 1.00 92.75 101 SER A CA 1
ATOM 800 C C . SER A 1 101 ? 5.089 -19.229 -11.819 1.00 92.75 101 SER A C 1
ATOM 802 O O . SER A 1 101 ? 5.149 -19.131 -13.040 1.00 92.75 101 SER 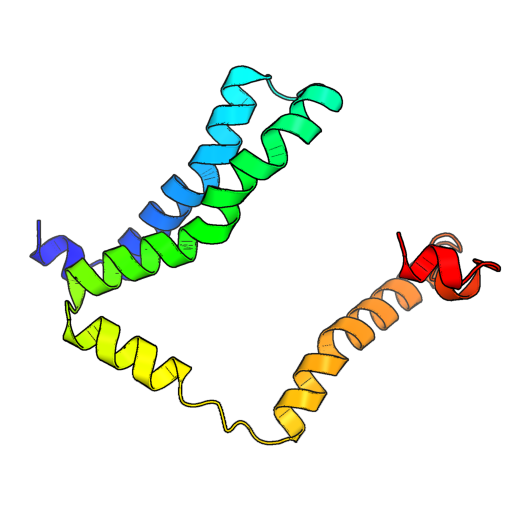A O 1
ATOM 804 N N . PHE A 1 102 ? 5.303 -20.389 -11.192 1.00 93.31 102 PHE A N 1
ATOM 805 C CA . PHE A 1 102 ? 5.636 -21.624 -11.900 1.00 93.31 102 PHE A CA 1
ATOM 806 C C . PHE A 1 102 ? 4.517 -22.059 -12.849 1.00 93.31 102 PHE A C 1
ATOM 808 O O . PHE A 1 102 ? 4.782 -22.348 -14.011 1.00 93.31 102 PHE A O 1
ATOM 815 N N . VAL A 1 103 ? 3.266 -22.066 -12.383 1.00 96.12 103 VAL A N 1
ATOM 816 C CA . VAL A 1 103 ? 2.104 -22.429 -13.209 1.00 96.12 103 VAL A CA 1
ATOM 817 C C . VAL A 1 103 ? 1.957 -21.467 -14.387 1.00 96.12 103 VAL A C 1
ATOM 819 O O . VAL A 1 103 ? 1.762 -21.917 -15.513 1.00 96.12 103 VAL A O 1
ATOM 822 N N . ALA A 1 104 ? 2.092 -20.159 -14.155 1.00 95.69 104 ALA A N 1
ATOM 823 C CA . ALA A 1 104 ? 2.016 -19.157 -15.212 1.00 95.69 104 ALA A CA 1
ATOM 824 C C . ALA A 1 104 ? 3.113 -19.361 -16.268 1.00 95.69 104 ALA A C 1
ATOM 826 O O . ALA A 1 104 ? 2.807 -19.434 -17.456 1.00 95.69 104 ALA A O 1
ATOM 827 N N . LEU A 1 105 ? 4.371 -19.517 -15.844 1.00 94.38 105 LEU A N 1
ATOM 828 C CA . LEU A 1 105 ? 5.496 -19.753 -16.753 1.00 94.38 105 LEU A CA 1
ATOM 829 C C . LEU A 1 105 ? 5.358 -21.081 -17.497 1.00 94.38 105 LEU A C 1
ATOM 831 O O . LEU A 1 105 ? 5.623 -21.134 -18.690 1.00 94.38 105 LEU A O 1
ATOM 835 N N . PHE A 1 106 ? 4.881 -22.135 -16.834 1.00 93.38 106 PHE A N 1
ATOM 836 C CA . PHE A 1 106 ? 4.654 -23.431 -17.466 1.00 93.38 106 PHE A CA 1
ATOM 837 C C . PHE A 1 106 ? 3.594 -23.365 -18.570 1.00 93.38 106 PHE A C 1
ATOM 839 O O . PHE A 1 106 ? 3.789 -23.942 -19.639 1.00 93.38 106 PHE A O 1
ATOM 846 N N . ILE A 1 107 ? 2.488 -22.651 -18.325 1.00 96.50 107 ILE A N 1
ATOM 847 C CA . ILE A 1 107 ? 1.443 -22.420 -19.331 1.00 96.50 107 ILE A CA 1
ATOM 848 C C . ILE A 1 107 ? 2.019 -21.627 -20.504 1.00 96.50 107 ILE A C 1
ATOM 850 O O . ILE A 1 107 ? 1.837 -22.020 -21.651 1.00 96.50 107 ILE A O 1
ATOM 854 N N . LEU A 1 108 ? 2.731 -20.533 -20.227 1.00 96.19 108 LEU A N 1
ATOM 855 C CA . LEU A 1 108 ? 3.311 -19.670 -21.257 1.00 96.19 108 LEU A CA 1
ATOM 856 C C . LEU A 1 108 ? 4.401 -20.383 -22.073 1.00 96.19 108 LEU A C 1
ATOM 858 O O . LEU A 1 108 ? 4.480 -20.191 -23.285 1.00 96.19 108 LEU A O 1
ATOM 862 N N . TYR A 1 109 ? 5.174 -21.266 -21.437 1.00 93.50 109 TYR A N 1
ATOM 863 C CA . TYR A 1 109 ? 6.182 -22.102 -22.086 1.00 93.50 109 TYR A CA 1
ATOM 864 C C . TYR A 1 109 ? 5.592 -22.997 -23.183 1.00 93.50 109 TYR A C 1
ATOM 866 O O . TYR A 1 109 ? 6.241 -23.213 -24.201 1.00 93.50 109 TYR A O 1
ATOM 874 N N . GLN A 1 110 ? 4.336 -23.445 -23.043 1.00 95.56 110 GLN A N 1
ATOM 875 C CA . GLN A 1 110 ? 3.667 -24.223 -24.097 1.00 95.56 110 GLN A CA 1
ATOM 876 C C . GLN A 1 110 ? 3.504 -23.438 -25.410 1.00 95.56 110 GLN A C 1
ATOM 878 O O . GLN A 1 110 ? 3.306 -24.042 -26.462 1.00 95.56 110 GLN A O 1
ATOM 883 N N . PHE A 1 111 ? 3.563 -22.103 -25.354 1.00 96.19 111 PHE A N 1
ATOM 884 C CA . PHE A 1 111 ? 3.418 -21.222 -26.513 1.00 96.19 111 PHE A CA 1
ATOM 885 C C . PHE A 1 111 ? 4.751 -20.636 -26.993 1.00 96.19 111 PHE A C 1
ATOM 887 O O . PHE A 1 111 ? 4.865 -20.286 -28.166 1.00 96.19 111 PHE A O 1
ATOM 894 N N . SER A 1 112 ? 5.744 -20.487 -26.110 1.00 93.94 112 SER A N 1
ATOM 895 C CA . SER A 1 112 ? 7.052 -19.919 -26.449 1.00 93.94 112 SER A CA 1
ATOM 896 C C . SER A 1 112 ? 8.133 -20.328 -25.449 1.00 93.94 112 SER A C 1
ATOM 898 O O . SER A 1 112 ? 7.968 -20.185 -24.239 1.00 93.94 112 SER A O 1
ATOM 900 N N . GLU A 1 113 ? 9.296 -20.736 -25.953 1.00 88.75 113 GLU A N 1
ATOM 901 C CA . GLU 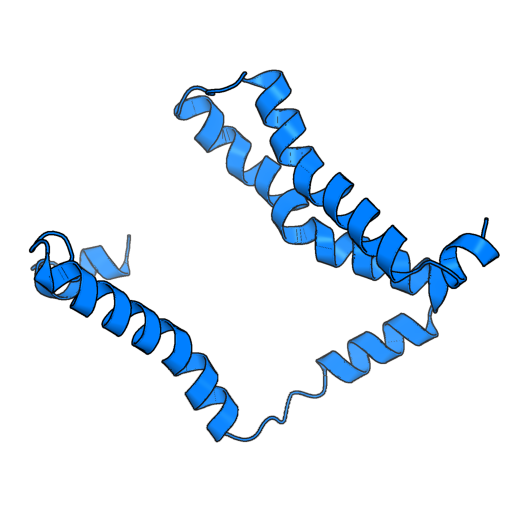A 1 113 ? 10.452 -21.108 -25.126 1.00 88.75 113 GLU A CA 1
ATOM 902 C C . GLU A 1 113 ? 11.084 -19.919 -24.380 1.00 88.75 113 GLU A C 1
ATOM 904 O O . GLU A 1 113 ? 11.868 -20.116 -23.456 1.00 88.75 113 GLU A O 1
ATOM 909 N N . VAL A 1 114 ? 10.703 -18.679 -24.709 1.00 90.31 114 VAL A N 1
ATOM 910 C CA . VAL A 1 114 ? 11.170 -17.464 -24.012 1.00 90.31 114 VAL A CA 1
ATOM 911 C C . VAL A 1 114 ? 10.774 -17.458 -22.529 1.00 90.31 114 VAL A C 1
ATOM 913 O O . VAL A 1 114 ? 11.401 -16.776 -21.727 1.00 90.31 114 VAL A O 1
ATOM 916 N N . TYR A 1 115 ? 9.758 -18.232 -22.140 1.00 89.12 115 TYR A N 1
ATOM 917 C CA . TYR A 1 115 ? 9.275 -18.301 -20.758 1.00 89.12 115 TYR A CA 1
ATOM 918 C C . TYR A 1 115 ? 9.986 -19.349 -19.889 1.00 89.12 115 TYR A C 1
ATOM 920 O O . TYR A 1 115 ? 9.541 -19.616 -18.769 1.00 89.12 115 TYR A O 1
ATOM 928 N N . ILE A 1 116 ? 11.079 -19.951 -20.369 1.00 88.25 116 ILE A N 1
ATOM 929 C CA . ILE A 1 116 ? 11.929 -20.787 -19.517 1.00 88.25 116 ILE A CA 1
ATOM 930 C C . ILE A 1 116 ? 12.542 -19.891 -18.423 1.00 88.25 116 ILE A C 1
ATOM 932 O O . ILE A 1 116 ? 13.138 -18.868 -18.747 1.00 88.25 116 ILE A O 1
ATOM 936 N N . PRO A 1 117 ? 12.425 -20.254 -17.132 1.00 83.31 117 PRO A N 1
ATOM 937 C CA . PRO A 1 117 ? 12.990 -19.454 -16.051 1.00 83.31 117 PRO A CA 1
ATOM 938 C C . PRO A 1 117 ? 14.507 -19.262 -16.193 1.00 83.31 117 PRO A C 1
ATOM 940 O O . PRO A 1 117 ? 15.232 -20.236 -16.409 1.00 83.31 117 PRO A O 1
ATOM 943 N N . ASP A 1 118 ? 15.003 -18.048 -15.943 1.00 82.38 118 ASP A N 1
ATOM 944 C CA . ASP A 1 118 ? 16.430 -17.718 -16.094 1.00 82.38 118 ASP A CA 1
ATOM 945 C C . ASP A 1 118 ? 17.360 -18.564 -15.214 1.00 82.38 118 ASP A C 1
ATOM 947 O O . ASP A 1 118 ? 18.516 -18.797 -15.557 1.00 82.38 118 ASP A O 1
ATOM 951 N N . ILE A 1 119 ? 16.852 -19.100 -14.099 1.00 79.31 119 ILE A N 1
ATOM 952 C CA . ILE A 1 119 ? 17.600 -20.022 -13.230 1.00 79.31 119 ILE A CA 1
ATOM 953 C C . ILE A 1 119 ? 17.966 -21.352 -13.920 1.00 79.31 119 ILE A C 1
ATOM 955 O O . ILE A 1 119 ? 18.847 -22.075 -13.446 1.00 79.31 119 ILE A O 1
ATOM 959 N N . VAL A 1 120 ? 17.275 -21.688 -15.014 1.00 80.62 120 VAL A N 1
ATOM 960 C CA . VAL A 1 120 ? 17.502 -22.887 -15.833 1.00 80.62 120 VAL A CA 1
ATOM 961 C C . VAL A 1 120 ? 18.445 -22.585 -16.998 1.00 80.62 120 VAL A C 1
ATOM 963 O O . VAL A 1 120 ? 19.280 -23.424 -17.324 1.00 80.62 120 VAL A O 1
ATOM 966 N N . THR A 1 121 ? 18.334 -21.407 -17.617 1.00 80.69 121 THR A N 1
ATOM 967 C CA . THR A 1 121 ? 19.113 -21.021 -18.808 1.00 80.69 121 THR A CA 1
ATOM 968 C C . THR A 1 121 ? 20.457 -20.374 -18.470 1.00 80.69 121 THR A C 1
ATOM 970 O O . THR A 1 121 ? 21.395 -20.453 -19.264 1.00 80.69 121 THR A O 1
ATOM 973 N N . THR A 1 122 ? 20.585 -19.755 -17.295 1.00 79.19 122 THR A N 1
ATOM 974 C CA . THR A 1 122 ? 21.780 -18.995 -16.908 1.00 79.19 122 THR A CA 1
ATOM 975 C C . THR A 1 122 ? 22.827 -19.896 -16.255 1.00 79.19 122 THR A C 1
ATOM 977 O O . T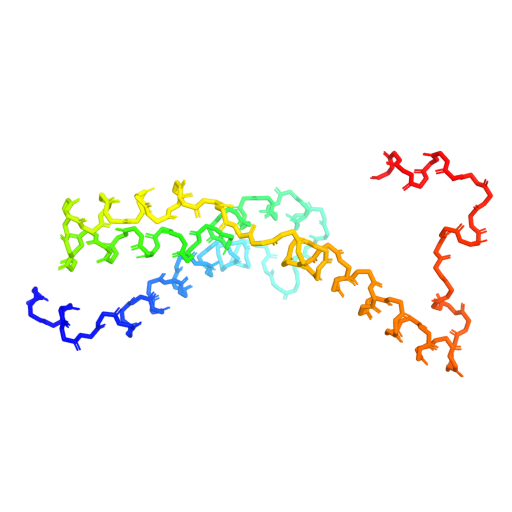HR A 1 122 ? 22.605 -20.480 -15.192 1.00 79.19 122 THR A O 1
ATOM 980 N N . ASN A 1 123 ? 24.011 -19.970 -16.870 1.00 74.44 123 ASN A N 1
ATOM 981 C CA . ASN A 1 123 ? 25.151 -20.719 -16.329 1.00 74.44 123 ASN A CA 1
ATOM 982 C C . ASN A 1 123 ? 25.742 -20.058 -15.071 1.00 74.44 123 ASN A C 1
ATOM 984 O O . ASN A 1 123 ? 26.136 -20.755 -14.134 1.00 74.44 123 ASN A O 1
ATOM 988 N N . ASP A 1 124 ? 25.778 -18.722 -15.030 1.00 78.31 124 ASP A N 1
ATOM 989 C CA . ASP A 1 124 ? 26.241 -17.964 -13.867 1.00 78.31 124 ASP A CA 1
ATOM 990 C C . ASP A 1 124 ? 25.090 -17.671 -12.899 1.00 78.31 124 ASP A C 1
ATOM 992 O O . ASP A 1 124 ? 24.434 -16.628 -12.923 1.00 78.31 124 ASP A O 1
ATOM 996 N N . LYS A 1 125 ? 24.858 -18.626 -12.005 1.00 75.44 125 LYS A N 1
ATOM 997 C CA . LYS A 1 125 ? 23.832 -18.514 -10.964 1.00 75.44 125 LYS A CA 1
ATOM 998 C C . LYS A 1 125 ? 24.179 -17.476 -9.896 1.00 75.44 125 LYS A C 1
ATOM 1000 O O . LYS A 1 125 ? 23.289 -17.056 -9.164 1.00 75.44 125 LYS A O 1
ATOM 1005 N N . THR A 1 126 ? 25.449 -17.081 -9.782 1.00 75.38 126 THR A N 1
ATOM 1006 C CA . THR A 1 126 ? 25.886 -16.094 -8.787 1.00 75.38 126 THR A CA 1
ATOM 1007 C C . THR A 1 126 ? 25.513 -14.681 -9.207 1.00 75.38 126 THR A C 1
ATOM 1009 O O . THR A 1 126 ? 25.000 -13.926 -8.383 1.00 75.38 126 THR A O 1
ATOM 1012 N N . ALA A 1 127 ? 25.647 -14.368 -10.498 1.00 70.75 127 ALA A N 1
ATOM 1013 C CA . ALA A 1 127 ? 25.168 -13.118 -11.076 1.00 70.75 127 ALA A CA 1
ATOM 1014 C C . ALA A 1 127 ? 23.651 -12.942 -10.891 1.00 70.75 127 ALA A C 1
ATOM 1016 O O . ALA A 1 127 ? 23.206 -11.857 -10.542 1.00 70.75 127 ALA A O 1
ATOM 1017 N N . LEU A 1 128 ? 22.875 -14.023 -11.028 1.00 68.75 128 LEU A N 1
ATOM 1018 C CA . LEU A 1 128 ? 21.411 -13.997 -10.917 1.00 68.75 128 LEU A CA 1
ATOM 1019 C C . LEU A 1 128 ? 20.884 -13.707 -9.497 1.00 68.75 128 LEU A C 1
ATOM 1021 O O . LEU A 1 128 ? 19.747 -13.279 -9.331 1.00 68.75 128 LEU A O 1
ATOM 1025 N N . ILE A 1 129 ? 21.681 -13.995 -8.462 1.00 72.00 129 ILE A N 1
ATOM 1026 C CA . ILE A 1 129 ? 21.313 -13.746 -7.055 1.00 72.00 129 ILE A CA 1
ATOM 1027 C C . ILE A 1 129 ? 21.738 -12.335 -6.615 1.00 72.00 129 ILE A C 1
ATOM 1029 O O . ILE A 1 129 ? 21.171 -11.789 -5.671 1.00 72.00 129 ILE A O 1
ATOM 1033 N N . LEU A 1 130 ? 22.756 -11.767 -7.268 1.00 69.81 130 LEU A N 1
ATOM 1034 C CA . LEU A 1 130 ? 23.381 -10.494 -6.896 1.00 69.81 130 LEU A CA 1
ATOM 1035 C C . LEU A 1 130 ? 22.911 -9.295 -7.738 1.00 69.81 130 LEU A C 1
ATOM 1037 O O . LEU A 1 130 ? 23.258 -8.166 -7.390 1.00 69.81 130 LEU A O 1
ATOM 1041 N N . SER A 1 131 ? 22.168 -9.532 -8.823 1.00 54.41 131 SER A N 1
ATOM 1042 C CA . SER A 1 131 ? 21.528 -8.512 -9.670 1.00 54.41 131 SER A CA 1
ATOM 1043 C C . SER A 1 131 ? 20.223 -7.997 -9.077 1.00 54.41 131 SER A C 1
ATOM 1045 O O . SER A 1 131 ? 20.011 -6.767 -9.112 1.00 54.41 131 SER A O 1
#

Secondary structure (DSSP, 8-state):
-HHHHHHSHHHHHHHHHHHHHHHHHHHHHHHH-SSPPHHHHHHHHHHHHHHHHHHHHHHHHHHHHHHTHHHHHHHHHHHHT-----HHHHHHHHHHHHHHHHHHHHHHHTT-GGGS-HHHH-S-HHHHHH-

Organism: NCBI:txid2419782

Foldseek 3Di:
DLVVCQVQVPVQLVVQLCCQLCVQVVVLCVVQPVPRPPVSCVVSVVVSVVSNVCRSVVSVVVSCCSHPNPNSVVVVVVVVVPPDDDPVVVVCVVVVVVVVLVVVLVVVCVVPVVSDDCCVVPPPVVVVVVD

pLDDT: mean 88.95, std 8.33, range [54.41, 97.88]

Radius of gyration: 21.69 Å; chains: 1; bounding box: 48×42×47 Å